Protein AF-E9IQW0-F1 (afdb_monomer_lite)

InterPro domains:
  IPR000473 Large ribosomal subunit protein bL36 [PF00444] (73-109)
  IPR035977 Large ribosomal subunit protein bL36 superfamily [SSF57840] (72-109)
  IPR052143 Mitochondrial Large Ribosomal Subunit bL36m [PTHR46909] (5-109)

Foldseek 3Di:
DDDVVVVVVVVVVVVVVCVVVVPPPPPPDDDDPPPPDPDPPPPPPDDDDDDDDPPPPVPDPPDPPDPPPLDAAEDQDQDDPDPQWDWDDDPNKIWTDHPPDSNNTHTHDDDDPVVVDDPPDDDDDPDDPD

Organism: Solenopsis invicta (NCBI:txid13686)

Sequence (130 aa):
KMNANLIFRSVYQTINSMVPKILTIPTTQNVLAHKFHYMCSREKSSSLSDLSNHSTRFLQPVLPMYNSVCGLKVKGRLQLRCKDCYYYCKNERWYVLCNTHPRHKQVQMKKREYKTWLLTWASQSKVRGW

Structure (mmCIF, N/CA/C/O backbone):
data_AF-E9IQW0-F1
#
_entry.id   AF-E9IQW0-F1
#
loop_
_atom_site.group_PDB
_atom_site.id
_atom_site.type_symbol
_atom_site.label_atom_id
_atom_site.label_alt_id
_atom_site.label_comp_id
_atom_site.label_asym_id
_atom_site.label_entity_id
_atom_site.label_seq_id
_atom_site.pdbx_PDB_ins_code
_atom_site.Cartn_x
_atom_site.Cartn_y
_atom_site.Cartn_z
_atom_site.occupancy
_atom_site.B_iso_or_equiv
_atom_site.auth_seq_id
_atom_site.auth_comp_id
_atom_site.auth_asym_id
_atom_site.auth_atom_id
_atom_site.pdbx_PDB_model_num
ATOM 1 N N . LYS A 1 1 ? 79.406 -25.261 20.824 1.00 58.84 1 LYS A N 1
ATOM 2 C CA . LYS A 1 1 ? 77.972 -25.634 20.712 1.00 58.84 1 LYS A CA 1
ATOM 3 C C . LYS A 1 1 ? 77.140 -24.383 20.980 1.00 58.84 1 LYS A C 1
ATOM 5 O O . LYS A 1 1 ? 77.144 -23.913 22.108 1.00 58.84 1 LYS A O 1
ATOM 10 N N . MET A 1 2 ? 76.546 -23.777 19.948 1.00 56.50 2 MET A N 1
ATOM 11 C CA . MET A 1 2 ? 75.768 -22.537 20.093 1.00 56.50 2 MET A CA 1
ATOM 12 C C . MET A 1 2 ? 74.396 -22.857 20.695 1.00 56.50 2 MET A C 1
ATOM 14 O O . MET A 1 2 ? 73.759 -23.836 20.312 1.00 56.50 2 MET A O 1
ATOM 18 N N . ASN A 1 3 ? 73.980 -22.073 21.689 1.00 67.31 3 ASN A N 1
ATOM 19 C CA . ASN A 1 3 ? 72.811 -22.360 22.515 1.00 67.31 3 ASN A CA 1
ATOM 20 C C . ASN A 1 3 ? 71.538 -21.900 21.782 1.00 67.31 3 ASN A C 1
ATOM 22 O O . ASN A 1 3 ? 71.270 -20.701 21.697 1.00 67.31 3 ASN A O 1
ATOM 26 N N . ALA A 1 4 ? 70.778 -22.848 21.223 1.00 63.91 4 ALA A N 1
ATOM 27 C CA . ALA A 1 4 ? 69.619 -22.584 20.360 1.00 63.91 4 ALA A CA 1
ATOM 28 C C . ALA A 1 4 ? 68.587 -21.638 21.005 1.00 63.91 4 ALA A C 1
ATOM 30 O O . ALA A 1 4 ? 67.994 -20.803 20.325 1.00 63.91 4 ALA A O 1
ATOM 31 N N . ASN A 1 5 ? 68.451 -21.684 22.332 1.00 65.44 5 ASN A N 1
ATOM 32 C CA . ASN A 1 5 ? 67.528 -20.839 23.092 1.00 65.44 5 ASN A CA 1
ATOM 33 C C . ASN A 1 5 ? 67.840 -19.332 23.001 1.00 65.44 5 ASN A C 1
ATOM 35 O O . ASN A 1 5 ? 66.924 -18.513 23.084 1.00 65.44 5 ASN A O 1
ATOM 39 N N . LEU A 1 6 ? 69.106 -18.947 22.797 1.00 64.38 6 LEU A N 1
ATOM 40 C CA . LEU A 1 6 ? 69.491 -17.541 22.605 1.00 64.38 6 LEU A CA 1
ATOM 41 C C . LEU A 1 6 ? 69.116 -17.036 21.208 1.00 64.38 6 LEU A C 1
ATOM 43 O O . LEU A 1 6 ? 68.673 -15.898 21.069 1.00 64.38 6 LEU A O 1
ATOM 47 N N . ILE A 1 7 ? 69.221 -17.899 20.194 1.00 64.81 7 ILE A N 1
ATOM 48 C CA . ILE A 1 7 ? 68.843 -17.574 18.814 1.00 64.81 7 ILE A CA 1
ATOM 49 C C . ILE A 1 7 ? 67.326 -17.382 18.730 1.00 64.81 7 ILE A C 1
ATOM 51 O O . ILE A 1 7 ? 66.865 -16.370 18.211 1.00 64.81 7 ILE A O 1
ATOM 55 N N . PHE A 1 8 ? 66.539 -18.282 19.328 1.00 63.44 8 PHE A N 1
ATOM 56 C CA . PHE A 1 8 ? 65.079 -18.150 19.339 1.00 63.44 8 PHE A CA 1
ATOM 57 C C . PHE A 1 8 ? 64.596 -16.897 20.082 1.00 63.44 8 PHE A C 1
ATOM 59 O O . PHE A 1 8 ? 63.685 -16.223 19.603 1.00 63.44 8 PHE A O 1
ATOM 66 N N . ARG A 1 9 ? 65.226 -16.524 21.207 1.00 64.12 9 ARG A N 1
ATOM 67 C CA . ARG A 1 9 ? 64.895 -15.275 21.920 1.00 64.12 9 ARG A CA 1
ATOM 68 C C . ARG A 1 9 ? 65.246 -14.024 21.117 1.00 64.12 9 ARG A C 1
ATOM 70 O O . ARG A 1 9 ? 64.438 -13.100 21.084 1.00 64.12 9 ARG A O 1
ATOM 77 N N . SER A 1 10 ? 66.408 -14.010 20.465 1.00 66.25 10 SER A N 1
ATOM 78 C CA . SER A 1 10 ? 66.830 -12.906 19.598 1.00 66.25 10 SER A CA 1
ATOM 79 C C . SER A 1 10 ? 65.853 -12.719 18.436 1.00 66.25 10 SER A C 1
ATOM 81 O O . SER A 1 10 ? 65.330 -11.623 18.260 1.00 66.25 10 SER A O 1
ATOM 83 N N . VAL A 1 11 ? 65.511 -13.798 17.727 1.00 69.12 11 VAL A N 1
ATOM 84 C CA . VAL A 1 11 ? 64.564 -13.760 16.602 1.00 69.12 11 VAL A CA 1
ATOM 85 C C . VAL A 1 11 ? 63.176 -13.297 17.059 1.00 69.12 11 VAL A C 1
ATOM 87 O O . VAL A 1 11 ? 62.571 -12.441 16.416 1.00 69.12 11 VAL A O 1
ATOM 90 N N . TYR A 1 12 ? 62.688 -13.783 18.204 1.00 69.56 12 TYR A N 1
ATOM 91 C CA . TYR A 1 12 ? 61.382 -13.385 18.739 1.00 69.56 12 TYR A CA 1
ATOM 92 C C . TYR A 1 12 ? 61.334 -11.901 19.147 1.00 69.56 12 TYR A C 1
ATOM 94 O O . TYR A 1 12 ? 60.333 -11.223 18.914 1.00 69.56 12 TYR A O 1
ATOM 102 N N . GLN A 1 13 ? 62.420 -11.354 19.705 1.00 65.62 13 GLN A N 1
ATOM 103 C CA . GLN A 1 13 ? 62.522 -9.925 20.024 1.00 65.62 13 GLN A CA 1
ATOM 104 C C . GLN A 1 13 ? 62.623 -9.047 18.766 1.00 65.62 13 GLN A C 1
ATOM 106 O O . GLN A 1 13 ? 61.999 -7.984 18.710 1.00 65.62 13 GLN A O 1
ATOM 111 N N . THR A 1 14 ? 63.340 -9.488 17.728 1.00 66.44 14 THR A N 1
ATOM 112 C CA . THR A 1 14 ? 63.420 -8.760 16.451 1.00 66.44 14 THR A CA 1
ATOM 113 C C . THR A 1 14 ? 62.068 -8.729 15.738 1.00 66.44 14 THR A C 1
ATOM 115 O O . THR A 1 14 ? 61.647 -7.670 15.285 1.00 66.44 14 THR A O 1
ATOM 118 N N . ILE A 1 15 ? 61.332 -9.843 15.717 1.00 65.25 15 ILE A N 1
ATOM 119 C CA . ILE A 1 15 ? 59.985 -9.890 15.131 1.00 65.25 15 ILE A CA 1
ATOM 120 C C . ILE A 1 15 ? 59.037 -8.956 15.900 1.00 65.25 15 ILE A C 1
ATOM 122 O O . ILE A 1 15 ? 58.418 -8.082 15.298 1.00 65.25 15 ILE A O 1
ATOM 126 N N . ASN A 1 16 ? 58.984 -9.043 17.232 1.00 61.03 16 ASN A N 1
ATOM 127 C CA . ASN A 1 16 ? 58.055 -8.230 18.028 1.00 61.03 16 ASN A CA 1
ATOM 128 C C . ASN A 1 16 ? 58.372 -6.725 18.030 1.00 61.03 16 ASN A C 1
ATOM 130 O O . ASN A 1 16 ? 57.465 -5.913 18.197 1.00 61.03 16 ASN A O 1
ATOM 134 N N . SER A 1 17 ? 59.631 -6.332 17.811 1.00 65.00 17 SER A N 1
ATOM 135 C CA . SER A 1 17 ? 60.020 -4.916 17.693 1.00 65.00 17 SER A CA 1
ATOM 136 C C . SER A 1 17 ? 59.724 -4.304 16.315 1.00 65.00 17 SER A C 1
ATOM 138 O O . SER A 1 17 ? 59.639 -3.078 16.203 1.00 65.00 17 SER A O 1
ATOM 140 N N . MET A 1 18 ? 59.500 -5.127 15.282 1.00 58.22 18 MET A N 1
ATOM 141 C CA . MET A 1 18 ? 59.082 -4.679 13.945 1.00 58.22 18 MET A CA 1
ATOM 142 C C . MET A 1 18 ? 57.556 -4.689 13.734 1.00 58.22 18 MET A C 1
ATOM 144 O O . MET A 1 18 ? 57.057 -3.950 12.885 1.00 58.22 18 MET A O 1
ATOM 148 N N . VAL A 1 19 ? 56.793 -5.450 14.528 1.00 56.94 19 VAL A N 1
ATOM 149 C CA . VAL A 1 19 ? 55.327 -5.574 14.388 1.00 56.94 19 VAL A CA 1
ATOM 150 C C . VAL A 1 19 ? 54.541 -4.256 14.554 1.00 56.94 19 VAL A C 1
ATOM 152 O O . VAL A 1 19 ? 53.620 -4.048 13.761 1.00 56.94 19 VAL A O 1
ATOM 155 N N . PRO A 1 20 ? 54.861 -3.306 15.461 1.00 54.12 20 PRO A N 1
ATOM 156 C CA . PRO A 1 20 ? 54.042 -2.097 15.571 1.00 54.12 20 PRO A CA 1
ATOM 157 C C . PRO A 1 20 ? 54.290 -1.083 14.440 1.00 54.12 20 PRO A C 1
ATOM 159 O O . PRO A 1 20 ? 53.522 -0.135 14.314 1.00 54.12 20 PRO A O 1
ATOM 162 N N . LYS A 1 21 ? 55.326 -1.263 13.601 1.00 54.22 21 LYS A N 1
ATOM 163 C CA . LYS A 1 21 ? 55.705 -0.297 12.549 1.00 54.22 21 LYS A CA 1
ATOM 164 C C . LYS A 1 21 ? 55.186 -0.632 11.146 1.00 54.22 21 LYS A C 1
ATOM 166 O O . LYS A 1 21 ? 55.252 0.226 10.275 1.00 54.22 21 LYS A O 1
ATOM 171 N N . ILE A 1 22 ? 54.646 -1.833 10.920 1.00 52.31 22 ILE A N 1
ATOM 172 C CA . ILE A 1 22 ? 54.095 -2.243 9.609 1.00 52.31 22 ILE A CA 1
ATOM 173 C C . ILE A 1 22 ? 52.566 -2.051 9.541 1.00 52.31 22 ILE A C 1
ATOM 175 O O . ILE A 1 22 ? 51.994 -2.010 8.456 1.00 52.31 22 ILE A O 1
ATOM 179 N N . LEU A 1 23 ? 51.890 -1.856 10.680 1.00 49.69 23 LEU A N 1
ATOM 180 C CA . LEU A 1 23 ? 50.426 -1.713 10.733 1.00 49.69 23 LEU A CA 1
ATOM 181 C C . LEU A 1 23 ? 49.919 -0.267 10.841 1.00 49.69 23 LEU A C 1
ATOM 183 O O . LEU A 1 23 ? 48.710 -0.048 10.834 1.00 49.69 23 LEU A O 1
ATOM 187 N N . THR A 1 24 ? 50.797 0.735 10.876 1.00 52.66 24 THR A N 1
ATOM 188 C CA . THR A 1 24 ? 50.385 2.145 10.813 1.00 52.66 24 THR A CA 1
ATOM 189 C C . THR A 1 24 ? 50.524 2.677 9.393 1.00 52.66 24 THR A C 1
ATOM 191 O O . THR A 1 24 ? 51.382 3.506 9.100 1.00 52.66 24 THR A O 1
ATOM 194 N N . ILE A 1 25 ? 49.659 2.199 8.499 1.00 48.69 25 ILE A N 1
ATOM 195 C CA . ILE A 1 25 ? 49.322 2.955 7.292 1.00 48.69 25 ILE A CA 1
ATOM 196 C C . ILE A 1 25 ? 48.543 4.181 7.792 1.00 48.69 25 ILE A C 1
ATOM 198 O O . ILE A 1 25 ? 47.492 3.991 8.416 1.00 48.69 25 ILE A O 1
ATOM 202 N N . PRO A 1 26 ? 49.005 5.427 7.568 1.00 46.41 26 PRO A N 1
ATOM 203 C CA . PRO A 1 26 ? 48.159 6.587 7.782 1.00 46.41 26 PRO A CA 1
ATOM 204 C C . PRO A 1 26 ? 47.027 6.469 6.770 1.00 46.41 26 PRO A C 1
ATOM 206 O O . PRO A 1 26 ? 47.186 6.725 5.579 1.00 46.41 26 PRO A O 1
ATOM 209 N N . THR A 1 27 ? 45.882 5.984 7.239 1.00 47.25 27 THR A N 1
ATOM 210 C CA . THR A 1 27 ? 44.668 5.992 6.442 1.00 47.25 27 THR A CA 1
ATOM 211 C C . THR A 1 27 ? 44.336 7.462 6.252 1.00 47.25 27 THR A C 1
ATOM 213 O O . THR A 1 27 ? 43.887 8.120 7.190 1.00 47.25 27 THR A O 1
ATOM 216 N N . THR A 1 28 ? 44.583 7.991 5.056 1.00 52.91 28 THR A N 1
ATOM 217 C CA . THR A 1 28 ? 43.938 9.208 4.571 1.00 52.91 28 THR A CA 1
ATOM 218 C C . THR A 1 28 ? 42.446 8.910 4.496 1.00 52.91 28 THR A C 1
ATOM 220 O O . THR A 1 28 ? 41.877 8.537 3.475 1.00 52.91 28 THR A O 1
ATOM 223 N N . GLN A 1 29 ? 41.799 8.993 5.652 1.00 51.12 29 GLN A N 1
ATOM 224 C CA . GLN A 1 29 ? 40.364 9.099 5.731 1.00 51.12 29 GLN A CA 1
ATOM 225 C C . GLN A 1 29 ? 40.002 10.431 5.085 1.00 51.12 29 GLN A C 1
ATOM 227 O O . GLN A 1 29 ? 40.579 11.459 5.435 1.00 51.12 29 GLN A O 1
ATOM 232 N N . ASN A 1 30 ? 39.043 10.370 4.162 1.00 52.31 30 ASN A N 1
ATOM 233 C CA . ASN A 1 30 ? 38.006 11.377 3.910 1.00 52.31 30 ASN A CA 1
ATOM 234 C C . ASN A 1 30 ? 37.857 11.756 2.439 1.00 52.31 30 ASN A C 1
ATOM 236 O O . ASN A 1 30 ? 37.986 12.922 2.098 1.00 52.31 30 ASN A O 1
ATOM 240 N N . VAL A 1 31 ? 37.431 10.817 1.592 1.00 53.94 31 VAL A N 1
ATOM 241 C CA . VAL A 1 31 ? 36.402 11.146 0.595 1.00 53.94 31 VAL A CA 1
ATOM 242 C C . VAL A 1 31 ? 35.473 9.939 0.444 1.00 53.94 31 VAL A C 1
ATOM 244 O O . VAL A 1 31 ? 35.929 8.806 0.343 1.00 53.94 31 VAL A O 1
ATOM 247 N N . LEU A 1 32 ? 34.163 10.202 0.447 1.00 53.47 32 LEU A N 1
ATOM 248 C CA . LEU A 1 32 ? 33.042 9.265 0.259 1.00 53.47 32 LEU A CA 1
ATOM 249 C C . LEU A 1 32 ? 32.563 8.464 1.479 1.00 53.47 32 LEU A C 1
ATOM 251 O O . LEU A 1 32 ? 32.082 7.338 1.364 1.00 53.47 32 LEU A O 1
ATOM 255 N N . ALA A 1 33 ? 32.515 9.109 2.644 1.00 44.09 33 ALA A N 1
ATOM 256 C CA . ALA A 1 33 ? 31.540 8.732 3.662 1.00 44.09 33 ALA A CA 1
ATOM 257 C C . ALA A 1 33 ? 30.142 9.274 3.291 1.00 44.09 33 ALA A C 1
ATOM 259 O O . ALA A 1 33 ? 29.636 10.193 3.925 1.00 44.09 33 ALA A O 1
ATOM 260 N N . HIS A 1 34 ? 29.456 8.656 2.323 1.00 47.00 34 HIS A N 1
ATOM 261 C CA . HIS A 1 34 ? 27.984 8.652 2.324 1.00 47.00 34 HIS A CA 1
ATOM 262 C C . HIS A 1 34 ? 27.500 7.715 3.446 1.00 47.00 34 HIS A C 1
ATOM 264 O O . HIS A 1 34 ? 26.874 6.684 3.218 1.00 47.00 34 HIS A O 1
ATOM 270 N N . LYS A 1 35 ? 27.850 8.046 4.693 1.00 46.94 35 LYS A N 1
ATOM 271 C CA . LYS A 1 35 ? 27.393 7.359 5.900 1.00 46.94 35 LYS A CA 1
ATOM 272 C C . LYS A 1 35 ? 26.254 8.170 6.501 1.00 46.94 35 LYS A C 1
ATOM 274 O O . LYS A 1 35 ? 26.437 8.905 7.464 1.00 46.94 35 LYS A O 1
ATOM 279 N N . PHE A 1 36 ? 25.054 8.011 5.950 1.00 51.03 36 PHE A N 1
ATOM 280 C CA . PHE A 1 36 ? 23.822 8.423 6.627 1.00 51.03 36 PHE A CA 1
ATOM 281 C C . PHE A 1 36 ? 23.493 7.437 7.753 1.00 51.03 36 PHE A C 1
ATOM 283 O O . PHE A 1 36 ? 22.505 6.719 7.698 1.00 51.03 36 PHE A O 1
ATOM 290 N N . HIS A 1 37 ? 24.346 7.373 8.767 1.00 47.19 37 HIS A N 1
ATOM 291 C CA . HIS A 1 37 ? 24.044 6.717 10.033 1.00 47.19 37 HIS A CA 1
ATOM 292 C C . HIS A 1 37 ? 24.740 7.491 11.148 1.00 47.19 37 HIS A C 1
ATOM 294 O O . HIS A 1 37 ? 25.708 7.023 11.738 1.00 47.19 37 HIS A O 1
ATOM 300 N N . TYR A 1 38 ? 24.225 8.682 11.453 1.00 52.34 38 TYR A N 1
ATOM 301 C CA . TYR A 1 38 ? 24.344 9.195 12.811 1.00 52.34 38 TYR A CA 1
ATOM 302 C C . TYR A 1 38 ? 23.199 8.567 13.604 1.00 52.34 38 TYR A C 1
ATOM 304 O O . TYR A 1 38 ? 22.069 9.052 13.622 1.00 52.34 38 TYR A O 1
ATOM 312 N N . MET A 1 39 ? 23.467 7.387 14.156 1.00 45.09 39 MET A N 1
ATOM 313 C CA . MET A 1 39 ? 22.615 6.824 15.189 1.00 45.09 39 MET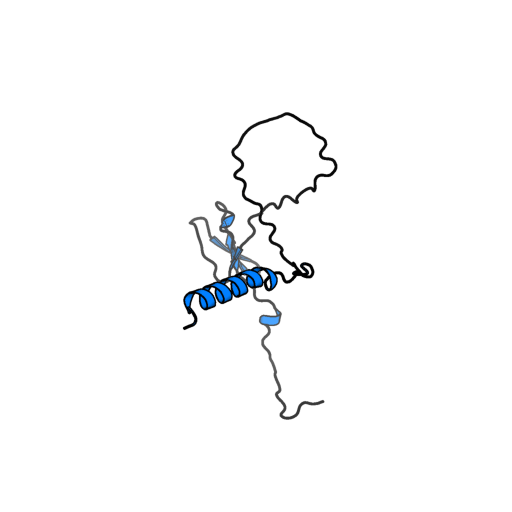 A CA 1
ATOM 314 C C . MET A 1 39 ? 22.696 7.756 16.393 1.00 45.09 39 MET A C 1
ATOM 316 O O . MET A 1 39 ? 23.776 7.982 16.932 1.00 45.09 39 MET A O 1
ATOM 320 N N . CYS A 1 40 ? 21.550 8.281 16.823 1.00 40.09 40 CYS A N 1
ATOM 321 C CA . CYS A 1 40 ? 21.392 8.709 18.200 1.00 40.09 40 CYS A CA 1
ATOM 322 C C . CYS A 1 40 ? 21.846 7.555 19.099 1.00 40.09 40 CYS A C 1
ATOM 324 O O . CYS A 1 40 ? 21.243 6.476 19.065 1.00 40.09 40 CYS A O 1
ATOM 326 N N . SER A 1 41 ? 22.872 7.785 19.920 1.00 45.91 41 SER A N 1
ATOM 327 C CA . SER A 1 41 ? 22.9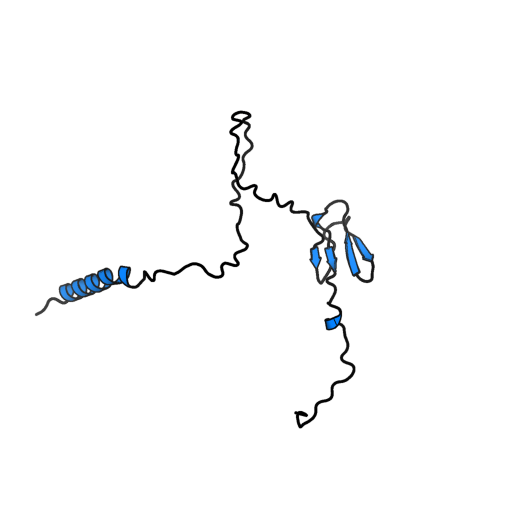92 7.043 21.170 1.00 45.91 41 SER A CA 1
ATOM 328 C C . SER A 1 41 ? 21.665 7.216 21.891 1.00 45.91 41 SER A C 1
ATOM 330 O O . SER A 1 41 ? 21.247 8.330 22.204 1.00 45.91 41 SER A O 1
ATOM 332 N N . ARG A 1 42 ? 20.952 6.107 22.075 1.00 44.12 42 ARG A N 1
ATOM 333 C CA . ARG A 1 42 ? 19.756 6.041 22.904 1.00 44.12 42 ARG A CA 1
ATOM 334 C C . ARG A 1 42 ? 20.209 6.184 24.351 1.00 44.12 42 ARG A C 1
ATOM 336 O O . ARG A 1 42 ? 20.271 5.199 25.079 1.00 44.12 42 ARG A O 1
ATOM 343 N N . GLU A 1 43 ? 20.555 7.397 24.757 1.00 45.38 43 GLU A N 1
ATOM 344 C CA . GLU A 1 43 ? 20.638 7.700 26.172 1.00 45.38 43 GLU A CA 1
ATOM 345 C C . GLU A 1 43 ? 19.213 7.687 26.707 1.00 45.38 43 GLU A C 1
ATOM 347 O O . GLU A 1 43 ? 18.307 8.387 26.251 1.00 45.38 43 GLU A O 1
ATOM 352 N N . LYS A 1 44 ? 18.993 6.729 27.596 1.00 46.22 44 LYS A N 1
ATOM 353 C CA . LYS A 1 44 ? 17.748 6.486 28.296 1.00 46.22 44 LYS A CA 1
ATOM 354 C C . LYS A 1 44 ? 17.519 7.711 29.182 1.00 46.22 44 LYS A C 1
ATOM 356 O O . LYS A 1 44 ? 18.063 7.767 30.276 1.00 46.22 44 LYS A O 1
ATOM 361 N N . SER A 1 45 ? 16.762 8.701 28.711 1.00 41.31 45 SER A N 1
ATOM 362 C CA . SER A 1 45 ? 16.366 9.833 29.547 1.00 41.31 45 SER A CA 1
ATOM 363 C C . SER A 1 45 ? 15.384 9.323 30.600 1.00 41.31 45 SER A C 1
ATOM 365 O O . SER A 1 45 ? 14.177 9.236 30.366 1.00 41.31 45 SER A O 1
ATOM 367 N N . SER A 1 46 ? 15.915 8.914 31.749 1.00 42.53 46 SER A N 1
ATOM 368 C CA . SER A 1 46 ? 15.169 8.941 32.997 1.00 42.53 46 SER A CA 1
ATOM 369 C C . SER A 1 46 ? 14.651 10.361 33.182 1.00 42.53 46 SER A C 1
ATOM 371 O O . SER A 1 46 ? 15.416 11.321 33.142 1.00 42.53 46 SER A O 1
ATOM 373 N N . SER A 1 47 ? 13.339 10.477 33.329 1.00 54.00 47 SER A N 1
ATOM 374 C CA . SER A 1 47 ? 12.659 11.680 33.783 1.00 54.00 47 SER A CA 1
ATOM 375 C C . SER A 1 47 ? 13.351 12.252 35.018 1.00 54.00 47 SER A C 1
ATOM 377 O O . SER A 1 47 ? 13.352 11.594 36.055 1.00 54.00 47 SER A O 1
ATOM 379 N N . LEU A 1 48 ? 13.885 13.467 34.927 1.00 41.91 48 LEU A N 1
ATOM 380 C CA . LEU A 1 48 ? 14.046 14.335 36.084 1.00 41.91 48 LEU A CA 1
ATOM 381 C C . LEU A 1 48 ? 14.040 15.799 35.640 1.00 41.91 48 LEU A C 1
ATOM 383 O O . LEU A 1 48 ? 14.752 16.214 34.730 1.00 41.91 48 LEU A O 1
ATOM 387 N N . SER A 1 49 ? 13.129 16.513 36.283 1.00 52.66 49 SER A N 1
ATOM 388 C CA . SER A 1 49 ? 13.058 17.951 36.485 1.00 52.66 49 SER A CA 1
ATOM 389 C C . SER A 1 49 ? 14.424 18.621 36.619 1.00 52.66 49 SER A C 1
ATOM 391 O O . SER A 1 49 ? 15.211 18.197 37.456 1.00 52.66 49 SER A O 1
ATOM 393 N N . ASP A 1 50 ? 14.639 19.717 35.891 1.00 40.19 50 ASP A N 1
ATOM 394 C CA . ASP A 1 50 ? 15.004 20.968 36.558 1.00 40.19 50 ASP A CA 1
ATOM 395 C C . ASP A 1 50 ? 14.822 22.189 35.651 1.00 40.19 50 ASP A C 1
ATOM 397 O O . ASP A 1 50 ? 15.324 22.274 34.529 1.00 40.19 50 ASP A O 1
ATOM 401 N N . LEU A 1 51 ? 14.056 23.139 36.180 1.00 53.41 51 LEU A N 1
ATOM 402 C CA . LEU A 1 51 ? 13.851 24.484 35.673 1.00 53.41 51 LEU A CA 1
ATOM 403 C C . LEU A 1 51 ? 14.921 25.371 36.313 1.00 53.41 51 LEU A C 1
ATOM 405 O O . LEU A 1 51 ? 14.715 25.872 37.409 1.00 53.41 51 LEU A O 1
ATOM 409 N N . SER A 1 52 ? 16.066 25.555 35.662 1.00 53.38 52 SER A N 1
ATOM 410 C CA . SER A 1 52 ? 17.019 26.622 35.991 1.00 53.38 52 SER A CA 1
ATOM 411 C C . SER A 1 52 ? 18.136 26.659 34.949 1.00 53.38 52 SER A C 1
ATOM 413 O O . SER A 1 52 ? 18.599 25.617 34.496 1.00 53.38 52 SER A O 1
ATOM 415 N N . ASN A 1 53 ? 18.602 27.865 34.623 1.00 47.84 53 ASN A N 1
ATOM 416 C CA . ASN A 1 53 ? 19.664 28.211 33.668 1.00 47.84 53 ASN A CA 1
ATOM 417 C C . ASN A 1 53 ? 19.199 28.429 32.223 1.00 47.84 53 ASN A C 1
ATOM 419 O O . ASN A 1 53 ? 19.422 27.630 31.312 1.00 47.84 53 ASN A O 1
ATOM 423 N N . HIS A 1 54 ? 18.639 29.618 32.006 1.00 57.34 54 HIS A N 1
ATOM 424 C CA . HIS A 1 54 ? 18.490 30.246 30.697 1.00 57.34 54 HIS A CA 1
ATOM 425 C C . HIS A 1 54 ? 19.876 30.656 30.148 1.00 57.34 54 HIS A C 1
ATOM 427 O O . HIS A 1 54 ? 20.193 31.833 30.009 1.00 57.34 54 HIS A O 1
ATOM 433 N N . SER A 1 55 ? 20.746 29.683 29.862 1.00 60.25 55 SER A N 1
ATOM 434 C CA . SER A 1 55 ? 21.952 29.922 29.069 1.00 60.25 55 SER A CA 1
ATOM 435 C C . SER A 1 55 ? 21.523 30.034 27.609 1.00 60.25 55 SER A C 1
ATOM 437 O O . SER A 1 55 ? 21.005 29.081 27.023 1.00 60.25 55 SER A O 1
ATOM 439 N N . THR A 1 56 ? 21.664 31.228 27.041 1.00 63.00 56 THR A N 1
ATOM 440 C CA . THR A 1 56 ? 21.378 31.538 25.641 1.00 63.00 56 THR A CA 1
ATOM 441 C C . THR A 1 56 ? 22.316 30.736 24.746 1.00 63.00 56 THR A C 1
ATOM 443 O O . THR A 1 56 ? 23.436 31.133 24.434 1.00 63.00 56 THR A O 1
ATOM 446 N N . ARG A 1 57 ? 21.858 29.557 24.321 1.00 67.38 57 ARG A N 1
ATOM 447 C CA . ARG A 1 57 ? 22.586 28.680 23.401 1.00 67.38 57 ARG A CA 1
ATOM 448 C C . ARG A 1 57 ? 22.516 29.238 21.975 1.00 67.38 57 ARG A C 1
ATOM 450 O O . ARG A 1 57 ? 21.872 28.669 21.104 1.00 67.38 57 ARG A O 1
ATOM 457 N N . PHE A 1 58 ? 23.170 30.376 21.757 1.00 64.69 58 PHE A N 1
ATOM 458 C CA . PHE A 1 58 ? 23.084 31.194 20.541 1.00 64.69 58 PHE A CA 1
ATOM 459 C C . PHE A 1 58 ? 23.739 30.541 19.307 1.00 64.69 58 PHE A C 1
ATOM 461 O O . PHE A 1 58 ? 23.546 31.007 18.191 1.00 64.69 58 PHE A O 1
ATOM 468 N N . LEU A 1 59 ? 24.489 29.447 19.498 1.00 76.56 59 LEU A N 1
ATOM 469 C CA . LEU A 1 59 ? 25.213 28.725 18.442 1.00 76.56 59 LEU A CA 1
ATOM 470 C C . LEU A 1 59 ? 25.036 27.201 18.514 1.00 76.56 59 LEU A C 1
ATOM 472 O O . LEU A 1 59 ? 25.833 26.462 17.934 1.00 76.56 59 LEU A O 1
ATOM 476 N N . GLN A 1 60 ? 24.034 26.692 19.240 1.00 75.00 60 GLN A N 1
ATOM 477 C CA . GLN A 1 60 ? 23.822 25.246 19.221 1.00 75.00 60 GLN A CA 1
ATOM 478 C C . GLN A 1 60 ? 23.217 24.805 17.886 1.00 75.00 60 GLN A C 1
ATOM 480 O O . GLN A 1 60 ? 22.211 25.377 17.462 1.00 75.00 60 GLN A O 1
ATOM 485 N N . PRO A 1 61 ? 23.788 23.774 17.232 1.00 72.88 61 PRO A N 1
ATOM 486 C CA . PRO A 1 61 ? 23.188 23.211 16.039 1.00 72.88 61 PRO A CA 1
ATOM 487 C C . PRO A 1 61 ? 21.809 22.670 16.411 1.00 72.88 61 PRO A C 1
ATOM 489 O O . PRO A 1 61 ? 21.681 21.754 17.226 1.00 72.88 61 PRO A O 1
ATOM 492 N N . VAL A 1 62 ? 20.771 23.256 15.819 1.00 75.56 62 VAL A N 1
ATOM 493 C CA . VAL A 1 62 ? 19.412 22.732 15.915 1.00 75.56 62 VAL A CA 1
ATOM 494 C C . VAL A 1 62 ? 19.411 21.401 15.178 1.00 75.56 62 VAL A C 1
ATOM 496 O O . VAL A 1 62 ? 19.423 21.352 13.948 1.00 75.56 62 VAL A O 1
ATOM 499 N N . LEU A 1 63 ? 19.453 20.306 15.933 1.00 74.19 63 LEU A N 1
ATOM 500 C CA . LEU A 1 63 ? 19.287 18.982 15.356 1.00 74.19 63 LEU A CA 1
ATOM 501 C C . LEU A 1 63 ? 17.853 18.897 14.820 1.00 74.19 63 LEU A C 1
ATOM 503 O O . LEU A 1 63 ? 16.913 19.148 15.581 1.00 74.19 63 LEU A O 1
ATOM 507 N N . PRO A 1 64 ? 17.650 18.567 13.533 1.00 74.44 64 PRO A N 1
ATOM 508 C CA . PRO A 1 64 ? 16.309 18.438 12.996 1.00 74.44 64 PRO A CA 1
ATOM 509 C C . PRO A 1 64 ? 15.575 17.347 13.777 1.00 74.44 64 PRO A C 1
ATOM 511 O O . PRO A 1 64 ? 15.966 16.178 13.764 1.00 74.44 64 PRO A O 1
ATOM 514 N N . MET A 1 65 ? 14.503 17.727 14.473 1.00 73.81 65 MET A N 1
ATOM 515 C CA . MET A 1 65 ? 13.616 16.763 15.110 1.00 73.81 65 MET A CA 1
ATOM 516 C C . MET A 1 65 ? 12.880 15.991 14.014 1.00 73.81 65 MET A C 1
ATOM 518 O O . MET A 1 65 ? 11.911 16.470 13.425 1.00 73.81 65 MET A O 1
ATOM 522 N N . TYR A 1 66 ? 13.356 14.784 13.713 1.00 65.88 66 TYR A N 1
ATOM 523 C CA . TYR A 1 66 ? 12.666 13.884 12.801 1.00 65.88 66 TYR A CA 1
ATOM 524 C C . TYR A 1 66 ? 11.451 13.284 13.507 1.00 65.88 66 TYR A C 1
ATOM 526 O O . TYR A 1 66 ? 11.553 12.322 14.273 1.00 65.88 66 TYR A O 1
ATOM 534 N N . ASN A 1 67 ? 10.276 13.839 13.222 1.00 67.31 67 ASN A N 1
ATOM 535 C CA . ASN A 1 67 ? 9.025 13.179 13.555 1.00 67.31 67 ASN A CA 1
ATOM 536 C C . ASN A 1 67 ? 8.925 11.916 12.699 1.00 67.31 67 ASN A C 1
ATOM 538 O O . ASN A 1 67 ? 8.649 11.984 11.501 1.00 67.31 67 ASN A O 1
ATOM 542 N N . SER A 1 68 ? 9.152 10.756 13.316 1.00 64.81 68 SER A N 1
ATOM 543 C CA . SER A 1 68 ? 8.888 9.462 12.689 1.00 64.81 68 SER A CA 1
ATOM 544 C C . SER A 1 68 ? 7.378 9.260 12.550 1.00 64.81 68 SER A C 1
ATOM 546 O O . SER A 1 68 ? 6.733 8.505 13.277 1.00 64.81 68 SER A O 1
ATOM 548 N N . VAL A 1 69 ? 6.772 9.976 11.604 1.00 63.16 69 VAL A N 1
ATOM 549 C CA . VAL A 1 69 ? 5.390 9.727 11.221 1.00 63.16 69 VAL A CA 1
ATOM 550 C C . VAL A 1 69 ? 5.357 8.303 10.687 1.00 63.16 69 VAL A C 1
ATOM 552 O O . VAL A 1 69 ? 6.048 7.962 9.726 1.00 63.16 69 VAL A O 1
ATOM 555 N N . CYS A 1 70 ? 4.587 7.441 11.347 1.00 63.50 70 CYS A N 1
ATOM 556 C CA . CYS A 1 70 ? 4.382 6.066 10.914 1.00 63.50 70 CYS A CA 1
ATOM 557 C C . CYS A 1 70 ? 3.604 6.070 9.587 1.00 63.50 70 CYS A C 1
ATOM 559 O O . CYS A 1 70 ? 2.379 5.967 9.573 1.00 63.50 70 CYS A O 1
ATOM 561 N 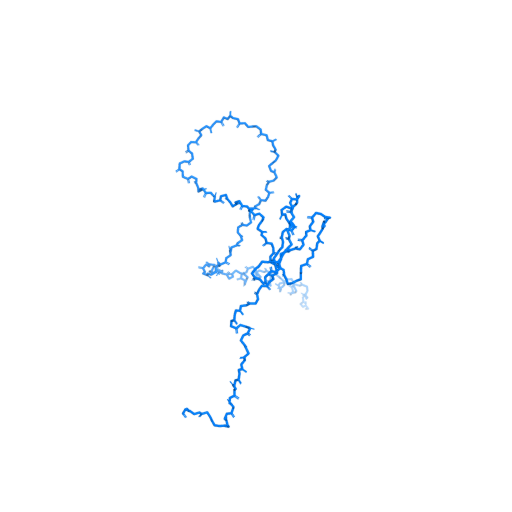N . GLY A 1 71 ? 4.314 6.240 8.471 1.00 78.50 71 GLY A N 1
ATOM 562 C CA . GLY A 1 71 ? 3.755 6.178 7.126 1.00 78.50 71 GLY A CA 1
ATOM 563 C C . GLY A 1 71 ? 3.244 4.779 6.767 1.00 78.50 71 GLY A C 1
ATOM 564 O O . GLY A 1 71 ? 3.533 3.788 7.442 1.00 78.50 71 GLY A O 1
ATOM 565 N N . LEU A 1 72 ? 2.486 4.687 5.669 1.00 88.12 72 LEU A N 1
ATOM 566 C CA . LEU A 1 72 ? 2.029 3.403 5.134 1.00 88.12 72 LEU A CA 1
ATOM 567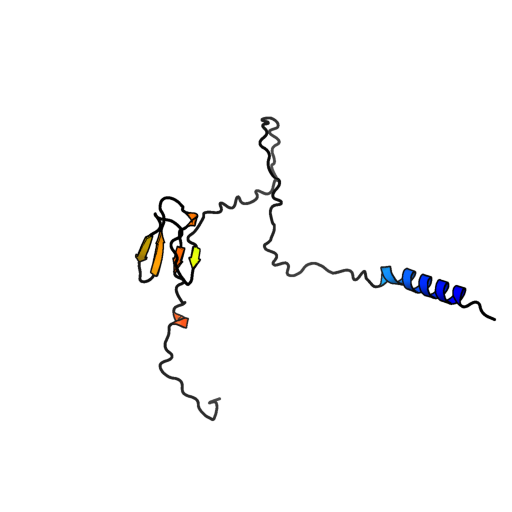 C C . LEU A 1 72 ? 3.217 2.537 4.700 1.00 88.12 72 LEU A C 1
ATOM 569 O O . LEU A 1 72 ? 4.038 2.946 3.877 1.00 88.12 72 LEU A O 1
ATOM 573 N N . LYS A 1 73 ? 3.280 1.298 5.198 1.00 94.44 73 LYS A N 1
ATOM 574 C CA . LYS A 1 73 ? 4.342 0.356 4.829 1.00 94.44 73 LYS A CA 1
ATOM 575 C C . LYS A 1 73 ? 4.036 -0.294 3.479 1.00 94.44 73 LYS A C 1
ATOM 577 O O . LYS A 1 73 ? 3.069 -1.044 3.352 1.00 94.44 73 LYS A O 1
ATOM 582 N N . VAL A 1 74 ? 4.885 -0.056 2.480 1.00 95.50 74 VAL A N 1
ATOM 583 C CA . VAL A 1 74 ? 4.772 -0.725 1.175 1.00 95.50 74 VAL A CA 1
ATOM 584 C C . VAL A 1 74 ? 5.140 -2.208 1.318 1.00 95.50 74 VAL A C 1
ATOM 586 O O . VAL A 1 74 ? 6.193 -2.545 1.865 1.00 95.50 74 VAL A O 1
ATOM 589 N N . LYS A 1 75 ? 4.277 -3.108 0.841 1.00 96.25 75 LYS A N 1
ATOM 590 C CA . LYS A 1 75 ? 4.458 -4.566 0.886 1.00 96.25 75 LYS A CA 1
ATOM 591 C C . LYS A 1 75 ? 4.040 -5.211 -0.431 1.00 96.25 75 LYS A C 1
ATOM 593 O O . LYS A 1 75 ? 3.084 -4.774 -1.057 1.00 96.25 75 LYS A O 1
ATOM 598 N N . GLY A 1 76 ? 4.743 -6.268 -0.841 1.00 95.38 76 GLY A N 1
ATOM 599 C CA . GLY A 1 76 ? 4.336 -7.076 -1.997 1.00 95.38 76 GLY A CA 1
ATOM 600 C C . GLY A 1 76 ? 3.026 -7.820 -1.725 1.00 95.38 76 GLY A C 1
ATOM 601 O O . GLY A 1 76 ? 2.057 -7.656 -2.459 1.00 95.38 76 GLY A O 1
ATOM 602 N N . ARG A 1 77 ? 2.978 -8.563 -0.612 1.00 95.94 77 ARG A N 1
ATOM 603 C CA . ARG A 1 77 ? 1.776 -9.239 -0.111 1.00 95.94 77 ARG A CA 1
ATOM 604 C C . ARG A 1 77 ? 1.226 -8.506 1.106 1.00 95.94 77 ARG A C 1
ATOM 606 O O . ARG A 1 77 ? 1.954 -8.276 2.071 1.00 95.94 77 ARG A O 1
ATOM 613 N N . LEU A 1 78 ? -0.052 -8.157 1.051 1.00 97.31 78 LEU A N 1
ATOM 614 C CA . LEU A 1 78 ? -0.762 -7.497 2.140 1.00 97.31 78 LEU A CA 1
ATOM 615 C C . LEU A 1 78 ? -1.345 -8.518 3.115 1.00 97.31 78 LEU A C 1
ATOM 617 O O . LEU A 1 78 ? -1.906 -9.529 2.694 1.00 97.31 78 LEU A O 1
ATOM 621 N N . GLN A 1 79 ? -1.238 -8.235 4.411 1.00 97.44 79 GLN A N 1
ATOM 622 C CA . GLN A 1 79 ? -1.760 -9.097 5.471 1.00 97.44 79 GLN A CA 1
ATOM 623 C C . GLN A 1 79 ? -2.432 -8.267 6.563 1.00 97.44 79 GLN A C 1
ATOM 625 O O . GLN A 1 79 ? -1.913 -7.224 6.979 1.00 97.44 79 GLN A O 1
ATOM 630 N N . LEU A 1 80 ? -3.563 -8.765 7.057 1.00 97.69 80 LEU A N 1
ATOM 631 C CA . LEU A 1 80 ? -4.224 -8.230 8.241 1.00 97.69 80 LEU A CA 1
ATOM 632 C C . LEU A 1 80 ? -3.434 -8.655 9.485 1.00 97.69 80 LEU A C 1
ATOM 634 O O . LEU A 1 80 ? -3.010 -9.800 9.597 1.00 97.69 80 LEU A O 1
ATOM 638 N N . ARG A 1 81 ? -3.194 -7.714 10.400 1.00 96.88 81 ARG A N 1
ATOM 639 C CA . ARG A 1 81 ? -2.440 -7.953 11.649 1.00 96.88 81 ARG A CA 1
ATOM 640 C C . ARG A 1 81 ? -3.333 -7.998 12.884 1.00 96.88 81 ARG A C 1
ATOM 642 O O . ARG A 1 81 ? -2.883 -8.370 13.957 1.00 96.88 81 ARG A O 1
ATOM 649 N N . CYS A 1 82 ? -4.561 -7.519 12.737 1.00 97.50 82 CYS A N 1
ATOM 650 C CA . CYS A 1 82 ? -5.497 -7.237 13.806 1.00 97.50 82 CYS A CA 1
ATOM 651 C C . CYS A 1 82 ? -6.927 -7.421 13.299 1.00 97.50 82 CYS A C 1
ATOM 653 O O . CYS A 1 82 ? -7.142 -7.454 12.089 1.00 97.50 82 CYS A O 1
ATOM 655 N N . LYS A 1 83 ? -7.897 -7.475 14.214 1.00 97.88 83 LYS A N 1
ATOM 656 C CA . LYS A 1 83 ? -9.323 -7.607 13.879 1.00 97.88 83 LYS A CA 1
ATOM 657 C C . LYS A 1 83 ? -9.909 -6.368 13.184 1.00 97.88 83 LYS A C 1
ATOM 659 O O . LYS A 1 83 ? -10.728 -6.507 12.292 1.00 97.88 83 LYS A O 1
ATOM 664 N N . ASP A 1 84 ? -9.432 -5.171 13.537 1.00 97.81 84 ASP A N 1
ATOM 665 C CA . ASP A 1 84 ? -9.921 -3.901 12.962 1.00 97.81 84 ASP A CA 1
ATOM 666 C C . ASP A 1 84 ? -9.244 -3.558 11.623 1.00 97.81 84 ASP A C 1
ATOM 668 O O . ASP A 1 84 ? -9.458 -2.491 11.047 1.00 97.81 84 ASP A O 1
ATOM 672 N N . CYS A 1 85 ? -8.324 -4.411 11.178 1.00 98.00 85 CYS A N 1
ATOM 673 C CA . CYS A 1 85 ? -7.580 -4.225 9.951 1.00 98.00 85 CYS A CA 1
ATOM 674 C C . CYS A 1 85 ? -8.462 -4.692 8.783 1.00 98.00 85 CYS A C 1
ATOM 676 O O . CYS A 1 85 ? -8.967 -5.810 8.818 1.00 98.00 85 CYS A O 1
ATOM 678 N N . TYR A 1 86 ? -8.598 -3.889 7.727 1.00 98.31 86 TYR A N 1
ATOM 679 C CA . TYR A 1 86 ? -9.427 -4.239 6.567 1.00 98.31 86 TYR A CA 1
ATOM 680 C C . TYR A 1 86 ? -8.744 -3.905 5.241 1.00 98.31 86 TYR A C 1
ATOM 682 O O . TYR A 1 86 ? -7.869 -3.034 5.171 1.00 98.31 86 TYR A O 1
ATOM 690 N N . TYR A 1 87 ? -9.144 -4.617 4.185 1.00 98.25 87 TYR A N 1
ATOM 691 C CA . TYR A 1 87 ? -8.688 -4.358 2.824 1.00 98.25 87 TYR A CA 1
ATOM 692 C C . TYR A 1 87 ? -9.484 -3.220 2.188 1.00 98.25 87 TYR A C 1
ATOM 694 O O . TYR A 1 87 ? -10.702 -3.149 2.314 1.00 98.25 87 TYR A O 1
ATOM 702 N N . TYR A 1 88 ? -8.789 -2.349 1.466 1.00 97.56 88 TYR A N 1
ATOM 703 C CA . TYR A 1 88 ? -9.385 -1.252 0.712 1.00 97.56 88 TYR A CA 1
ATOM 704 C C . TYR A 1 88 ? -8.687 -1.139 -0.643 1.00 97.56 88 TYR A C 1
ATOM 706 O O . TYR A 1 88 ? -7.457 -1.159 -0.697 1.00 97.56 88 TYR A O 1
ATOM 714 N N . CYS A 1 89 ? -9.445 -1.040 -1.734 1.00 96.94 89 CYS A N 1
ATOM 715 C CA . CYS A 1 89 ? -8.895 -0.850 -3.074 1.00 96.94 89 CYS A CA 1
ATOM 716 C C . CYS A 1 89 ? -9.208 0.565 -3.559 1.00 96.94 89 CYS A C 1
ATOM 718 O O . CYS A 1 89 ? -10.361 0.991 -3.541 1.00 96.94 89 CYS A O 1
ATOM 720 N N . LYS A 1 90 ? -8.178 1.295 -3.990 1.00 95.88 90 LYS A N 1
ATOM 721 C CA . LYS A 1 90 ? -8.314 2.626 -4.591 1.00 95.88 90 LYS A CA 1
ATOM 722 C C . LYS A 1 90 ? -7.300 2.780 -5.710 1.00 95.88 90 LYS A C 1
ATOM 724 O O . LYS A 1 90 ? -6.124 2.486 -5.505 1.00 95.88 90 LYS A O 1
ATOM 729 N N . ASN A 1 91 ? -7.747 3.268 -6.867 1.00 94.94 91 ASN A N 1
ATOM 730 C CA . ASN A 1 91 ? -6.913 3.467 -8.058 1.00 94.94 91 ASN A CA 1
ATOM 731 C C . ASN A 1 91 ? -6.103 2.203 -8.404 1.00 94.94 91 ASN A C 1
ATOM 733 O O . ASN A 1 91 ? -4.881 2.270 -8.556 1.00 94.94 91 ASN A O 1
ATOM 737 N N . GLU A 1 92 ? -6.780 1.047 -8.415 1.00 93.81 92 GLU A N 1
ATOM 738 C CA . GLU A 1 92 ? -6.194 -0.271 -8.726 1.00 93.81 92 GLU A CA 1
ATOM 739 C C . GLU A 1 92 ? -5.075 -0.714 -7.770 1.00 93.81 92 GLU A C 1
ATOM 741 O O . GLU A 1 92 ? -4.292 -1.617 -8.064 1.00 93.81 92 GLU A O 1
ATOM 746 N N . ARG A 1 93 ? -4.971 -0.074 -6.603 1.00 96.06 93 ARG A N 1
ATOM 747 C CA . ARG A 1 93 ? -3.977 -0.393 -5.588 1.00 96.06 93 ARG A CA 1
ATOM 748 C C . ARG A 1 93 ? -4.671 -0.849 -4.322 1.00 96.06 93 ARG A C 1
ATOM 750 O O . ARG A 1 93 ? -5.554 -0.168 -3.802 1.00 96.06 93 ARG A O 1
ATOM 757 N N . TRP A 1 94 ? -4.233 -1.990 -3.803 1.00 97.81 94 TRP A N 1
ATOM 758 C CA . TRP A 1 94 ? -4.732 -2.496 -2.535 1.00 97.81 94 TRP A CA 1
ATOM 759 C C . TRP A 1 94 ? -4.017 -1.854 -1.347 1.00 97.81 94 TRP A C 1
ATOM 761 O O . TRP A 1 94 ? -2.812 -1.579 -1.369 1.00 97.81 94 TRP A O 1
ATOM 771 N N . TYR A 1 95 ? -4.774 -1.667 -0.277 1.00 97.81 95 TYR A N 1
ATOM 772 C CA . TYR A 1 95 ? -4.349 -1.121 0.999 1.00 97.81 95 TYR A CA 1
ATOM 773 C C . TYR A 1 95 ? -4.848 -2.027 2.121 1.00 97.81 95 TYR A C 1
ATOM 775 O O . TYR A 1 95 ? -5.890 -2.668 1.999 1.00 97.81 95 TYR A O 1
ATOM 783 N N . VAL A 1 96 ? -4.114 -2.043 3.229 1.00 98.19 96 VAL A N 1
ATOM 784 C CA . VAL A 1 96 ? -4.640 -2.467 4.529 1.00 98.19 96 VAL A CA 1
ATOM 785 C C . VAL A 1 96 ? -4.711 -1.223 5.386 1.00 98.19 96 VAL A C 1
ATOM 787 O O . VAL A 1 96 ? -3.681 -0.590 5.631 1.00 98.19 96 VAL A O 1
ATOM 790 N N . LEU A 1 97 ? -5.911 -0.864 5.820 1.00 96.69 97 LEU A N 1
ATOM 791 C CA . LEU A 1 97 ? -6.146 0.253 6.726 1.00 96.69 97 LEU A CA 1
ATOM 792 C C . LEU A 1 97 ? -6.513 -0.276 8.111 1.00 96.69 97 LEU A C 1
ATOM 794 O O . LEU A 1 97 ? -6.936 -1.418 8.271 1.00 96.69 97 LEU A O 1
ATOM 798 N N . CYS A 1 98 ? -6.268 0.547 9.123 1.00 96.81 98 CYS A N 1
ATOM 799 C CA . CYS A 1 98 ? -6.551 0.234 10.514 1.00 96.81 98 CYS A CA 1
ATOM 800 C C . CYS A 1 98 ? -6.763 1.548 11.264 1.00 96.81 98 CYS A C 1
ATOM 802 O O . CYS A 1 98 ? -5.900 2.434 11.202 1.00 96.81 98 CYS A O 1
ATOM 804 N N . ASN A 1 99 ? -7.899 1.667 11.948 1.00 93.56 99 ASN A N 1
ATOM 805 C CA . ASN A 1 99 ? -8.245 2.869 12.705 1.00 93.56 99 ASN A CA 1
ATOM 806 C C . ASN A 1 99 ? -7.653 2.832 14.121 1.00 93.56 99 ASN A C 1
ATOM 808 O O . ASN A 1 99 ? -7.259 3.871 14.637 1.00 93.56 99 ASN A O 1
ATOM 812 N N . THR A 1 100 ? -7.521 1.642 14.716 1.00 96.31 100 THR A N 1
ATOM 813 C CA . THR A 1 100 ? -6.973 1.459 16.070 1.00 96.31 100 THR A CA 1
ATOM 814 C C . THR A 1 100 ? -5.451 1.567 16.115 1.00 96.31 100 THR A C 1
ATOM 816 O O . THR A 1 100 ? -4.898 2.219 16.994 1.00 96.31 100 THR A O 1
ATOM 819 N N . HIS A 1 101 ? -4.751 0.965 15.147 1.00 94.88 101 HIS A N 1
ATOM 820 C CA . HIS A 1 101 ? -3.288 0.887 15.135 1.00 94.88 101 HIS A CA 1
ATOM 821 C C . HIS A 1 101 ? -2.701 1.455 13.831 1.00 94.88 101 HIS A C 1
ATOM 823 O O . HIS A 1 101 ? -2.581 0.731 12.834 1.00 94.88 101 HIS A O 1
ATOM 829 N N . PRO A 1 102 ? -2.216 2.713 13.824 1.00 92.19 102 PRO A N 1
ATOM 830 C CA . PRO A 1 102 ? -1.630 3.336 12.632 1.00 92.19 102 PRO A CA 1
ATOM 831 C C . PRO A 1 102 ? -0.456 2.547 12.031 1.00 92.19 102 PRO A C 1
ATOM 833 O O . PRO A 1 102 ? -0.265 2.538 10.817 1.00 92.19 102 PRO A O 1
ATOM 836 N N . ARG A 1 103 ? 0.287 1.802 12.863 1.00 92.81 103 ARG A N 1
ATOM 837 C CA . ARG A 1 103 ? 1.418 0.953 12.442 1.00 92.81 103 ARG A CA 1
ATOM 838 C C . ARG A 1 103 ? 1.022 -0.241 11.565 1.00 92.81 103 ARG A C 1
ATOM 840 O O . ARG A 1 103 ? 1.899 -0.870 10.973 1.00 92.81 103 ARG A O 1
ATOM 847 N N . HIS A 1 104 ? -0.263 -0.591 11.494 1.00 96.19 104 HIS A N 1
ATOM 848 C CA . HIS A 1 104 ? -0.749 -1.698 10.664 1.00 96.19 104 HIS A CA 1
ATOM 849 C C . HIS A 1 104 ? -1.057 -1.284 9.228 1.00 96.19 104 HIS A C 1
ATOM 851 O O . HIS A 1 104 ? -1.256 -2.170 8.392 1.00 96.19 104 HIS A O 1
ATOM 857 N N . LYS A 1 105 ? -1.054 0.024 8.932 1.00 96.06 105 LYS A N 1
ATOM 858 C CA . LYS A 1 105 ? -1.340 0.543 7.598 1.00 96.06 105 LYS A CA 1
ATOM 859 C C . LYS A 1 105 ? -0.301 0.046 6.592 1.00 96.06 105 LYS A C 1
ATOM 861 O O . LYS A 1 105 ? 0.901 0.285 6.738 1.00 96.06 105 LYS A O 1
ATOM 866 N N . GLN A 1 106 ? -0.766 -0.655 5.565 1.00 97.56 106 GLN A N 1
ATOM 867 C CA . GLN A 1 106 ? 0.070 -1.211 4.502 1.00 97.56 106 GLN A CA 1
ATOM 868 C C . GLN A 1 106 ? -0.472 -0.806 3.136 1.00 97.56 106 GLN A C 1
ATOM 870 O O . GLN A 1 106 ? -1.666 -0.566 2.972 1.00 97.56 106 GLN A O 1
ATOM 875 N N . VAL A 1 107 ? 0.408 -0.764 2.142 1.00 96.81 107 VAL A N 1
ATOM 876 C CA . VAL A 1 107 ? 0.041 -0.495 0.752 1.00 96.81 107 VAL A CA 1
ATOM 877 C C . VAL A 1 107 ? 0.714 -1.501 -0.173 1.00 96.81 107 VAL A C 1
ATOM 879 O O . VAL A 1 107 ? 1.887 -1.831 0.008 1.00 96.81 107 VAL A O 1
ATOM 882 N N . GLN A 1 108 ? -0.016 -2.004 -1.165 1.00 97.38 108 GLN A N 1
ATOM 883 C CA . GLN A 1 108 ? 0.526 -2.944 -2.137 1.00 97.38 108 GLN A CA 1
ATOM 884 C C . GLN A 1 108 ? 1.653 -2.280 -2.928 1.00 97.38 108 GLN A C 1
ATOM 886 O O . GLN A 1 108 ? 1.590 -1.096 -3.268 1.00 97.38 108 GLN A O 1
ATOM 891 N N . MET A 1 109 ? 2.711 -3.016 -3.233 1.00 95.69 109 MET A N 1
ATOM 892 C CA . MET A 1 109 ? 3.757 -2.540 -4.127 1.00 95.69 109 MET A CA 1
ATOM 893 C C . MET A 1 109 ? 3.197 -2.413 -5.552 1.00 95.69 109 MET A C 1
ATOM 895 O O . MET A 1 109 ? 2.764 -3.405 -6.131 1.00 95.69 109 MET A O 1
ATOM 899 N N . LYS A 1 110 ? 3.217 -1.200 -6.120 1.00 93.00 110 LYS A N 1
ATOM 900 C CA . LYS A 1 110 ? 2.901 -0.971 -7.537 1.00 93.00 110 LYS A CA 1
ATOM 901 C C . LYS A 1 110 ? 4.185 -1.138 -8.351 1.00 93.00 110 LYS A C 1
ATOM 903 O O . LYS A 1 110 ? 5.218 -0.572 -7.984 1.00 93.00 110 LYS A O 1
ATOM 908 N N . LYS A 1 111 ? 4.139 -1.921 -9.433 1.00 91.25 111 LYS A N 1
ATOM 909 C CA . LYS A 1 111 ? 5.251 -1.990 -10.391 1.00 91.25 111 LYS A CA 1
ATOM 910 C C . LYS A 1 111 ? 5.391 -0.637 -11.093 1.00 91.25 111 LYS A C 1
ATOM 912 O O . LYS A 1 111 ? 4.410 0.077 -11.276 1.00 91.25 111 LYS A O 1
ATOM 917 N N . ARG A 1 112 ? 6.618 -0.271 -11.463 1.00 90.62 112 ARG A N 1
ATOM 918 C CA . ARG A 1 112 ? 6.837 0.913 -12.302 1.00 90.62 112 ARG A CA 1
ATOM 919 C C . ARG A 1 112 ? 6.283 0.639 -13.699 1.00 90.62 112 ARG A C 1
ATOM 921 O O . ARG A 1 112 ? 6.397 -0.488 -14.169 1.00 90.62 112 ARG A O 1
ATOM 928 N N . GLU A 1 113 ? 5.737 1.661 -14.340 1.00 89.19 113 GLU A N 1
ATOM 929 C CA . GLU A 1 113 ? 5.026 1.550 -15.619 1.00 89.19 113 GLU A CA 1
ATOM 930 C C . GLU A 1 113 ? 5.880 0.935 -16.739 1.00 89.19 113 GLU A C 1
ATOM 932 O O . GLU A 1 113 ? 5.466 -0.021 -17.387 1.00 89.19 113 GLU A O 1
ATOM 937 N N . TYR A 1 114 ? 7.137 1.361 -16.873 1.00 87.31 114 TYR A N 1
ATOM 938 C CA . TYR A 1 114 ? 8.059 0.770 -17.850 1.00 87.31 114 TYR A CA 1
ATOM 939 C C . TYR A 1 114 ? 8.342 -0.726 -17.617 1.00 87.31 114 TYR A C 1
ATOM 941 O O . TYR A 1 114 ? 8.764 -1.426 -18.528 1.00 87.31 114 TYR A O 1
ATOM 949 N N . LYS A 1 115 ? 8.127 -1.242 -16.394 1.00 88.00 115 LYS A N 1
ATOM 950 C CA . LYS A 1 115 ? 8.273 -2.675 -16.067 1.00 88.00 115 LYS A CA 1
ATOM 951 C C . LYS A 1 115 ? 6.990 -3.474 -16.308 1.00 88.00 115 LYS A C 1
ATOM 953 O O . LYS A 1 115 ? 6.965 -4.670 -16.023 1.00 88.00 115 LYS A O 1
ATOM 958 N N . THR A 1 116 ? 5.917 -2.814 -16.734 1.00 86.06 116 THR A N 1
ATOM 959 C CA . THR A 1 116 ? 4.644 -3.441 -17.109 1.00 86.06 116 THR A CA 1
ATOM 960 C C . THR A 1 116 ? 4.396 -3.409 -18.612 1.00 86.06 116 THR A C 1
ATOM 962 O O . THR A 1 116 ? 3.438 -4.025 -19.064 1.00 86.06 116 THR A O 1
ATOM 965 N N . TRP A 1 117 ? 5.247 -2.731 -19.387 1.00 86.62 117 TRP A N 1
ATOM 966 C CA . TRP A 1 117 ? 5.165 -2.741 -20.842 1.00 86.62 117 TRP A CA 1
ATOM 967 C C . TRP A 1 117 ? 5.468 -4.143 -21.377 1.00 86.62 117 TRP A C 1
ATOM 969 O O . TRP A 1 117 ? 6.505 -4.731 -21.069 1.00 86.62 117 TRP A O 1
ATOM 979 N N . LEU A 1 118 ? 4.543 -4.678 -22.171 1.00 82.12 118 LEU A N 1
ATOM 980 C CA . LEU A 1 118 ? 4.785 -5.857 -22.995 1.00 82.12 118 LEU A CA 1
ATOM 981 C C . LEU A 1 118 ? 5.603 -5.408 -24.205 1.00 82.12 118 LEU A C 1
ATOM 983 O O . LEU A 1 118 ? 5.175 -4.520 -24.940 1.00 82.12 118 LEU A O 1
ATOM 987 N N . LEU A 1 119 ? 6.780 -6.002 -24.406 1.00 80.94 119 LEU A N 1
ATOM 988 C CA . LEU A 1 119 ? 7.562 -5.768 -25.614 1.00 80.94 119 LEU A CA 1
ATOM 989 C C . LEU A 1 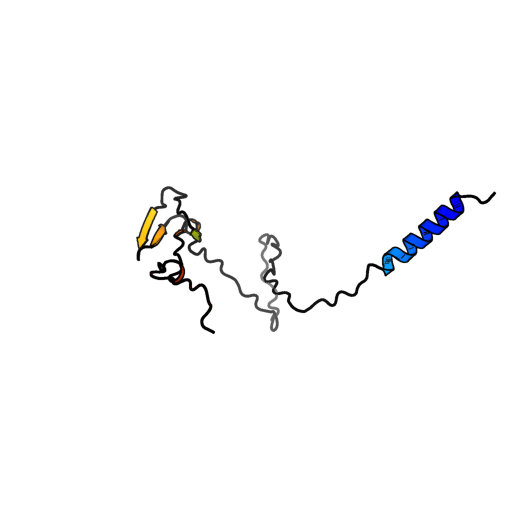119 ? 6.827 -6.432 -26.784 1.00 80.94 119 LEU A C 1
ATOM 991 O O . LEU A 1 119 ? 6.863 -7.649 -26.934 1.00 80.94 119 LEU A O 1
ATOM 995 N N . THR A 1 120 ? 6.110 -5.636 -27.572 1.00 85.50 120 THR A N 1
ATOM 996 C CA . THR A 1 120 ? 5.251 -6.112 -28.666 1.00 85.50 120 THR A CA 1
ATOM 997 C C . THR A 1 120 ? 6.034 -6.639 -29.863 1.00 85.50 120 THR A C 1
ATOM 999 O O . THR A 1 120 ? 5.527 -7.480 -30.597 1.00 85.50 120 THR A O 1
ATOM 1002 N N . TRP A 1 121 ? 7.265 -6.173 -30.065 1.00 82.81 121 TRP A N 1
ATOM 1003 C CA . TRP A 1 121 ? 8.111 -6.583 -31.179 1.00 82.81 121 TRP A CA 1
ATOM 1004 C C . TRP A 1 121 ? 9.587 -6.488 -30.796 1.00 82.81 121 TRP A C 1
ATOM 1006 O O . TRP A 1 121 ? 10.038 -5.481 -30.249 1.00 82.81 121 TRP A O 1
ATOM 1016 N N . ALA A 1 122 ? 10.337 -7.538 -31.120 1.00 79.75 122 ALA A N 1
ATOM 1017 C CA . ALA A 1 122 ? 11.789 -7.557 -31.078 1.00 79.75 122 ALA A CA 1
ATOM 1018 C C . ALA A 1 122 ? 12.287 -8.264 -32.343 1.00 79.75 122 ALA A C 1
ATOM 1020 O O . ALA A 1 122 ? 12.011 -9.446 -32.536 1.00 79.75 122 ALA A O 1
ATOM 1021 N N . SER A 1 123 ? 13.015 -7.554 -33.205 1.00 81.69 123 SER A N 1
ATOM 1022 C CA . SER A 1 123 ? 13.796 -8.184 -34.276 1.00 81.69 123 SER A CA 1
ATOM 1023 C C . SER A 1 123 ? 15.200 -8.469 -33.772 1.00 81.69 123 SER A C 1
ATOM 1025 O O . SER A 1 123 ? 15.830 -7.618 -33.146 1.00 81.69 123 SER A O 1
ATOM 1027 N N . GLN A 1 124 ? 15.714 -9.651 -34.097 1.00 81.69 124 GLN A N 1
ATOM 1028 C CA . GLN A 1 124 ? 17.124 -9.971 -33.935 1.00 81.69 124 GLN A CA 1
ATOM 1029 C C . GLN A 1 124 ? 17.703 -10.222 -35.328 1.00 81.69 124 GLN A C 1
ATOM 1031 O O . GLN A 1 124 ? 17.336 -11.187 -35.995 1.00 81.69 124 GLN A O 1
ATOM 1036 N N . SER A 1 125 ? 18.561 -9.32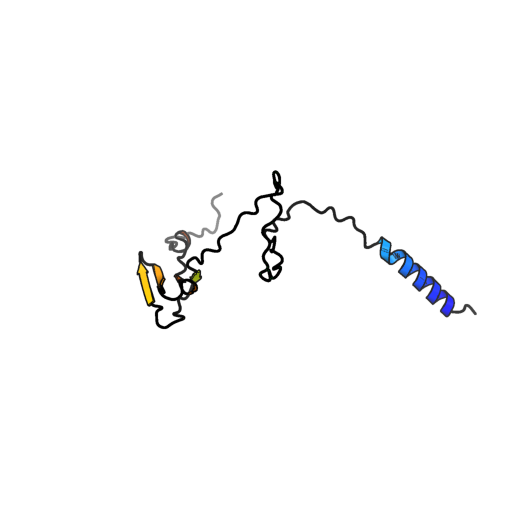4 -35.806 1.00 81.62 125 SER A N 1
ATOM 1037 C CA . SER A 1 125 ? 19.281 -9.509 -37.065 1.00 81.62 125 SER A CA 1
ATOM 1038 C C . SER A 1 125 ? 20.627 -10.184 -36.799 1.00 81.62 125 SER A C 1
ATOM 1040 O O . SER A 1 125 ? 21.287 -9.909 -35.798 1.00 81.62 125 SER A O 1
ATOM 1042 N N . LYS A 1 126 ? 21.062 -11.066 -37.710 1.00 86.94 126 LYS A N 1
ATOM 1043 C CA . LYS A 1 126 ? 22.388 -11.713 -37.635 1.00 86.94 126 LYS A CA 1
ATOM 1044 C C . LYS A 1 126 ? 23.529 -10.690 -37.691 1.00 86.94 126 LYS A C 1
ATOM 1046 O O . LYS A 1 126 ? 24.586 -10.907 -37.109 1.00 86.94 126 LYS A O 1
ATOM 1051 N N . VAL A 1 127 ? 23.307 -9.586 -38.399 1.00 85.38 127 VAL A N 1
ATOM 1052 C CA . VAL A 1 127 ? 24.268 -8.496 -38.578 1.00 85.38 127 VAL A CA 1
ATOM 1053 C C . VAL A 1 127 ? 23.698 -7.239 -37.925 1.00 85.38 127 VAL A C 1
ATOM 1055 O O . VAL A 1 127 ? 22.530 -6.905 -38.138 1.00 85.38 127 VAL A O 1
ATOM 1058 N N . ARG A 1 128 ? 24.502 -6.561 -37.101 1.00 81.62 128 ARG A N 1
ATOM 1059 C CA . ARG A 1 128 ? 24.143 -5.283 -36.470 1.00 81.62 128 ARG A CA 1
ATOM 1060 C C . ARG A 1 128 ? 24.275 -4.173 -37.516 1.00 81.62 128 ARG A C 1
ATOM 1062 O O . ARG A 1 128 ? 25.312 -4.089 -38.159 1.00 81.62 128 ARG A O 1
ATOM 1069 N N . GLY A 1 129 ? 23.224 -3.374 -37.704 1.00 82.12 129 GLY A N 1
ATOM 1070 C CA . GLY A 1 129 ? 23.157 -2.323 -38.732 1.00 82.12 129 GLY A CA 1
ATOM 1071 C C . GLY A 1 129 ? 23.899 -1.043 -38.347 1.00 82.12 129 GLY A C 1
ATOM 1072 O O . GLY A 1 129 ? 23.268 -0.002 -38.197 1.00 82.12 129 GLY A O 1
ATOM 1073 N N . TRP A 1 130 ? 25.205 -1.152 -38.128 1.00 74.81 130 TRP A N 1
ATOM 1074 C CA . TRP A 1 130 ? 26.141 -0.044 -37.935 1.00 74.81 130 TRP A CA 1
ATOM 1075 C C . TRP A 1 130 ? 27.245 -0.090 -38.989 1.00 74.81 130 TRP A C 1
ATOM 1077 O O . TRP A 1 130 ? 27.561 -1.212 -39.450 1.00 74.81 130 TRP A O 1
#

Secondary structure (DSSP, 8-state):
---HHHHHHHHHHHHHHHHHHHS-------S--------------------------TT-----------PPEEESS----STT-EEEEETTEEEEE-SS-GGG-EEEPPPPGGGT---------SS---

pLDDT: mean 73.35, std 19.14, range [40.09, 98.31]

Radius of gyration: 32.31 Å; chains: 1; bounding box: 88×57×75 Å